Protein AF-A0A0Q8PWK7-F1 (afdb_monomer_lite)

Foldseek 3Di:
DPPPPVPQWEWEWEQDPPCWIFICTVPDPHGPDIGNDPVVSLVVQLVVPVVDPRHWYWYQDPVGTDTRPNPPVPPPPPVPDDDPPDDDD

Radius of gyration: 20.2 Å; chains: 1; bounding box: 76×31×42 Å

pLDDT: mean 73.37, std 14.53, range [38.91, 90.12]

Structure (mmCIF, N/CA/C/O backbone):
data_AF-A0A0Q8PWK7-F1
#
_entry.id   AF-A0A0Q8PWK7-F1
#
loop_
_atom_site.group_PDB
_atom_site.id
_atom_site.type_symbol
_atom_site.label_atom_id
_atom_site.label_alt_id
_atom_site.label_comp_id
_atom_site.label_asym_id
_atom_site.label_entity_id
_atom_site.label_seq_id
_atom_site.pdbx_PDB_ins_code
_atom_site.Cartn_x
_atom_site.Cartn_y
_atom_site.Cartn_z
_atom_site.occupancy
_atom_site.B_iso_or_equiv
_atom_site.auth_seq_id
_atom_site.auth_comp_id
_atom_site.auth_asym_id
_atom_site.auth_atom_id
_atom_site.pdbx_PDB_model_num
ATOM 1 N N . MET A 1 1 ? -23.320 5.059 25.701 1.00 38.91 1 MET A N 1
ATOM 2 C CA . MET A 1 1 ? -22.072 5.500 25.047 1.00 38.91 1 MET A CA 1
ATOM 3 C C . MET A 1 1 ? -21.644 4.343 24.170 1.00 38.91 1 MET A C 1
ATOM 5 O O . MET A 1 1 ? -21.354 3.277 24.692 1.00 38.91 1 MET A O 1
ATOM 9 N N . ARG A 1 2 ? -21.833 4.478 22.859 1.00 45.00 2 ARG A N 1
ATOM 10 C CA . ARG A 1 2 ? -21.537 3.423 21.884 1.00 45.00 2 ARG A CA 1
ATOM 11 C C . ARG A 1 2 ? -20.034 3.509 21.686 1.00 45.00 2 ARG A C 1
ATOM 13 O O . ARG A 1 2 ? -19.571 4.532 21.204 1.00 45.00 2 ARG A O 1
ATOM 20 N N . PHE A 1 3 ? -19.312 2.517 22.198 1.00 49.53 3 PHE A N 1
ATOM 21 C CA . PHE A 1 3 ? -17.899 2.339 21.909 1.00 49.53 3 PHE A CA 1
ATOM 22 C C . PHE A 1 3 ? -17.807 2.243 20.397 1.00 49.53 3 PHE A C 1
ATOM 24 O O . PHE A 1 3 ? -18.269 1.262 19.816 1.00 49.53 3 PHE A O 1
ATOM 31 N N . GLU A 1 4 ? -17.353 3.328 19.783 1.00 56.38 4 GLU A N 1
ATOM 32 C CA . GLU A 1 4 ? -16.996 3.379 18.380 1.00 56.38 4 GLU A CA 1
ATOM 33 C C . GLU A 1 4 ? -15.977 2.260 18.210 1.00 56.38 4 GLU A C 1
ATOM 35 O O . GLU A 1 4 ? -14.844 2.354 18.687 1.00 56.38 4 GLU A O 1
ATOM 40 N N . GLN A 1 5 ? -16.446 1.128 17.679 1.00 48.53 5 GLN A N 1
ATOM 41 C CA . GLN A 1 5 ? -15.574 0.081 17.195 1.00 48.53 5 GLN A CA 1
ATOM 42 C C . GLN A 1 5 ? -14.670 0.815 16.224 1.00 48.53 5 GLN A C 1
ATOM 44 O O . GLN A 1 5 ? -15.130 1.329 15.209 1.00 48.53 5 GLN A O 1
ATOM 49 N N . GLN A 1 6 ? -13.411 0.975 16.612 1.00 52.28 6 GLN A N 1
ATOM 50 C CA . GLN A 1 6 ? -12.351 1.357 15.705 1.00 52.28 6 GLN A CA 1
ATOM 51 C C . GLN A 1 6 ? -12.255 0.180 14.742 1.00 52.28 6 GLN A C 1
ATOM 53 O O . GLN A 1 6 ? -11.476 -0.747 14.964 1.00 52.28 6 GLN A O 1
ATOM 58 N N . GLU A 1 7 ? -13.170 0.136 13.771 1.00 56.03 7 GLU A N 1
ATOM 59 C CA . GLU A 1 7 ? -13.114 -0.781 12.652 1.00 56.03 7 GLU A CA 1
ATOM 60 C C . GLU A 1 7 ? -11.737 -0.542 12.062 1.00 56.03 7 GLU A C 1
ATOM 62 O O . GLU A 1 7 ? -11.413 0.537 11.568 1.00 56.03 7 GLU A O 1
ATOM 67 N N . THR A 1 8 ? -10.858 -1.503 12.319 1.00 67.38 8 THR A N 1
ATOM 68 C CA . THR A 1 8 ? -9.460 -1.444 11.936 1.00 67.38 8 THR A CA 1
ATOM 69 C C . THR A 1 8 ? -9.496 -1.418 10.425 1.00 67.38 8 THR A C 1
ATOM 71 O O . THR A 1 8 ? -9.813 -2.426 9.798 1.00 67.38 8 THR A O 1
ATOM 74 N N . LEU A 1 9 ? -9.293 -0.233 9.858 1.00 76.44 9 LEU A N 1
ATOM 75 C CA . LEU A 1 9 ? -9.423 0.014 8.434 1.00 76.44 9 LEU A CA 1
ATOM 76 C C . LEU A 1 9 ? -8.324 -0.788 7.736 1.00 76.44 9 LEU A C 1
ATOM 78 O O . LEU A 1 9 ? -7.149 -0.421 7.794 1.00 76.44 9 LEU A O 1
ATOM 82 N N . VAL A 1 10 ? -8.672 -1.952 7.183 1.00 82.69 10 VAL A N 1
ATOM 83 C CA . VAL A 1 10 ? -7.702 -2.811 6.499 1.00 82.69 10 VAL A CA 1
ATOM 84 C C . VAL A 1 10 ? -7.788 -2.529 5.011 1.00 82.69 10 VAL A C 1
ATOM 86 O O . VAL A 1 10 ? -8.805 -2.796 4.383 1.00 82.69 10 VAL A O 1
ATOM 89 N N . ILE A 1 11 ? -6.716 -1.981 4.464 1.00 87.75 11 ILE A N 1
ATOM 90 C CA . ILE A 1 11 ? -6.564 -1.683 3.046 1.00 87.75 11 ILE A CA 1
ATOM 91 C C . ILE A 1 11 ? -5.860 -2.879 2.405 1.00 87.75 11 ILE A C 1
ATOM 93 O O . ILE A 1 11 ? -4.816 -3.309 2.894 1.00 87.75 11 ILE A O 1
ATOM 97 N N . TYR A 1 12 ? -6.417 -3.403 1.322 1.00 88.00 12 TYR A N 1
ATOM 98 C CA . TYR A 1 12 ? -5.859 -4.480 0.517 1.00 88.00 12 TYR A CA 1
ATOM 99 C C . TYR A 1 12 ? -5.427 -3.936 -0.833 1.00 88.00 12 TYR A C 1
ATOM 101 O O . TYR A 1 12 ? -6.190 -3.240 -1.499 1.00 88.00 12 TYR A O 1
ATOM 109 N N . VAL A 1 13 ? -4.211 -4.274 -1.234 1.00 88.69 13 VAL A N 1
ATOM 110 C CA . VAL A 1 13 ? -3.691 -4.016 -2.573 1.00 88.69 13 VAL A CA 1
ATOM 111 C C . VAL A 1 13 ? -3.568 -5.361 -3.269 1.00 88.69 13 VAL A C 1
ATOM 113 O O . VAL A 1 13 ? -2.809 -6.204 -2.806 1.00 88.69 13 VAL A O 1
ATOM 116 N N . SER A 1 14 ? -4.308 -5.572 -4.351 1.00 87.50 14 SER A N 1
ATOM 117 C CA . SER A 1 14 ? -4.339 -6.850 -5.066 1.00 87.50 14 SER A CA 1
ATOM 118 C C . SER A 1 14 ? -4.085 -6.649 -6.558 1.00 87.50 14 SER A C 1
ATOM 120 O O . SER A 1 14 ? -4.521 -5.636 -7.116 1.00 87.50 14 SER A O 1
ATOM 122 N N . PRO A 1 15 ? -3.410 -7.588 -7.242 1.00 86.62 15 PRO A N 1
ATOM 123 C CA . PRO A 1 15 ? -3.365 -7.605 -8.694 1.00 86.62 15 PRO A CA 1
ATOM 124 C C . PRO A 1 15 ? -4.785 -7.779 -9.252 1.00 86.62 15 PRO A C 1
ATOM 126 O O . PRO A 1 15 ? -5.439 -8.808 -9.098 1.00 86.62 15 PRO A O 1
ATOM 129 N N . GLY A 1 16 ? -5.262 -6.724 -9.895 1.00 80.88 16 GLY A N 1
ATOM 130 C CA . GLY A 1 16 ? -6.552 -6.634 -10.551 1.00 80.88 16 GLY A CA 1
ATOM 131 C C . GLY A 1 16 ? -6.566 -7.215 -11.961 1.00 80.88 16 GLY A C 1
ATOM 132 O O . GLY A 1 16 ? -5.570 -7.698 -12.513 1.00 80.88 16 GLY A O 1
ATOM 133 N N . LEU A 1 17 ? -7.726 -7.110 -12.607 1.00 78.50 17 LEU A N 1
ATOM 134 C CA . LEU A 1 17 ? -7.891 -7.539 -13.995 1.00 78.50 17 LEU A CA 1
ATOM 135 C C . LEU A 1 17 ? -7.062 -6.661 -14.950 1.00 78.50 17 LEU A C 1
ATOM 137 O O . LEU A 1 17 ? -6.976 -5.442 -14.804 1.00 78.50 17 LEU A O 1
ATOM 141 N N . HIS A 1 18 ? -6.489 -7.293 -15.979 1.00 81.56 18 HIS A N 1
ATOM 142 C CA . HIS A 1 18 ? -5.694 -6.649 -17.039 1.00 81.56 18 HIS A CA 1
ATOM 143 C C . HIS A 1 18 ? -4.348 -6.057 -16.578 1.00 81.56 18 HIS A C 1
ATOM 145 O O . HIS A 1 18 ? -3.884 -5.070 -17.149 1.00 81.56 18 HIS A O 1
ATOM 151 N N . GLY A 1 19 ? -3.711 -6.653 -15.564 1.00 80.56 19 GLY A N 1
ATOM 152 C CA . GLY A 1 19 ? -2.407 -6.193 -15.065 1.00 80.56 19 GLY A CA 1
ATOM 153 C C . GLY A 1 19 ? -2.486 -4.871 -14.302 1.00 80.56 19 GLY A C 1
ATOM 154 O O . GLY A 1 19 ? -1.490 -4.162 -14.185 1.00 80.56 19 GLY A O 1
ATOM 155 N N . LYS A 1 20 ? -3.685 -4.527 -13.828 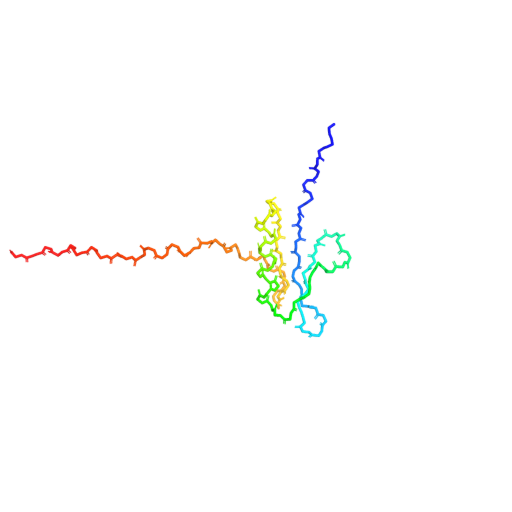1.00 88.50 20 LYS A N 1
ATOM 156 C CA . LYS A 1 20 ? -3.920 -3.400 -12.934 1.00 88.50 20 LYS A CA 1
ATOM 157 C C . LYS A 1 20 ? -3.743 -3.837 -11.487 1.00 88.50 20 LYS A C 1
ATOM 159 O O . LYS A 1 20 ? -3.608 -5.018 -11.197 1.00 88.50 20 LYS A O 1
ATOM 164 N N . TRP A 1 21 ? -3.746 -2.870 -10.593 1.00 89.81 21 TRP A N 1
ATOM 165 C CA . TRP A 1 21 ? -3.641 -3.036 -9.158 1.00 89.81 21 TRP A CA 1
ATOM 166 C C . TRP A 1 21 ? -4.829 -2.355 -8.511 1.00 89.81 21 TRP A C 1
ATOM 168 O O . TRP A 1 21 ? -4.995 -1.143 -8.631 1.00 89.81 21 TRP A O 1
ATOM 178 N N . ASP A 1 22 ? -5.660 -3.144 -7.856 1.00 90.12 22 ASP A N 1
ATOM 179 C CA . ASP A 1 22 ? -6.863 -2.678 -7.195 1.00 90.12 22 ASP A CA 1
ATOM 180 C C . ASP A 1 22 ? -6.569 -2.465 -5.711 1.00 90.12 22 ASP A C 1
ATOM 182 O O . ASP A 1 22 ? -6.001 -3.326 -5.039 1.00 90.12 22 ASP A O 1
ATOM 186 N N . VAL A 1 23 ? -6.940 -1.292 -5.205 1.00 89.38 23 VAL A N 1
ATOM 187 C CA . VAL A 1 23 ? -6.874 -0.948 -3.787 1.00 89.38 23 VAL A CA 1
ATOM 188 C C . VAL A 1 23 ? -8.289 -0.988 -3.240 1.00 89.38 23 VAL A C 1
ATOM 190 O O . VAL A 1 23 ? -9.125 -0.181 -3.638 1.00 89.38 23 VAL A O 1
ATOM 193 N N . ALA A 1 24 ? -8.569 -1.918 -2.337 1.00 87.88 24 ALA A N 1
ATOM 194 C CA . ALA A 1 24 ? -9.872 -2.097 -1.709 1.00 87.88 24 ALA A CA 1
ATOM 195 C C . ALA A 1 24 ? -9.757 -1.981 -0.190 1.00 87.88 24 ALA A C 1
ATOM 197 O O . ALA A 1 24 ? -8.693 -2.183 0.386 1.00 87.88 24 ALA A O 1
ATOM 198 N N . GLU A 1 25 ? -10.862 -1.674 0.476 1.00 86.75 25 GLU A N 1
ATOM 199 C CA . GLU A 1 25 ? -10.929 -1.654 1.934 1.00 86.75 25 GLU A CA 1
ATOM 200 C C . GLU A 1 25 ? -11.779 -2.816 2.441 1.00 86.75 25 GLU A C 1
ATOM 202 O O . GLU A 1 25 ? -12.780 -3.202 1.836 1.00 86.75 25 GLU A O 1
ATOM 207 N N . LYS A 1 26 ? -11.386 -3.389 3.577 1.00 79.12 26 LYS A N 1
ATOM 208 C CA . LYS A 1 26 ? -12.116 -4.466 4.232 1.00 79.12 26 LYS A CA 1
ATOM 209 C C . LYS A 1 26 ? -13.526 -4.018 4.588 1.00 79.12 26 LYS A C 1
ATOM 211 O O . LYS A 1 26 ? -13.711 -3.178 5.459 1.00 79.12 26 LYS A O 1
ATOM 216 N N . GLY A 1 27 ? -14.508 -4.659 3.964 1.00 72.56 27 GLY A N 1
ATOM 217 C CA . GLY A 1 27 ? -15.925 -4.332 4.135 1.00 72.56 27 GLY A CA 1
ATOM 218 C C . GLY A 1 27 ? -16.536 -3.611 2.935 1.00 72.56 27 GLY A C 1
ATOM 219 O O . GLY A 1 27 ? -17.755 -3.473 2.888 1.00 72.56 27 GLY A O 1
ATOM 220 N N . PHE A 1 28 ? -15.728 -3.226 1.943 1.00 73.31 28 PHE A N 1
ATOM 221 C CA . PHE A 1 28 ? -16.198 -2.692 0.670 1.00 73.31 28 PHE A CA 1
ATOM 222 C C . PHE A 1 28 ? -16.153 -3.766 -0.421 1.00 73.31 28 PHE A C 1
ATOM 224 O O . PHE A 1 28 ? -15.148 -4.447 -0.604 1.00 73.31 28 PHE A O 1
ATOM 231 N N . ASP A 1 29 ? -17.261 -3.906 -1.151 1.00 73.00 29 ASP A N 1
ATOM 232 C CA . ASP A 1 29 ? -17.403 -4.842 -2.280 1.00 73.00 29 ASP A CA 1
ATOM 233 C C . ASP A 1 29 ? -16.642 -4.367 -3.533 1.00 73.00 29 ASP A C 1
ATOM 235 O O . ASP A 1 29 ? -16.317 -5.154 -4.418 1.00 73.00 29 ASP A O 1
ATOM 239 N N . GLN A 1 30 ? -16.320 -3.071 -3.601 1.00 78.62 30 GLN A N 1
ATOM 240 C CA . GLN A 1 30 ? -15.712 -2.433 -4.764 1.00 78.62 30 GLN A CA 1
ATOM 241 C C . GLN A 1 30 ? -14.345 -1.827 -4.411 1.00 78.62 30 GLN A C 1
ATOM 243 O O . GLN A 1 30 ? -14.201 -1.259 -3.322 1.00 78.62 30 GLN A O 1
ATOM 248 N N . PRO A 1 31 ? -13.342 -1.906 -5.308 1.00 83.38 31 PRO A N 1
ATOM 249 C CA . PRO A 1 31 ? -12.070 -1.232 -5.092 1.00 83.38 31 PRO A CA 1
ATOM 250 C C . PRO A 1 31 ? -12.263 0.286 -5.015 1.00 83.38 31 PRO A C 1
ATOM 252 O O . PRO A 1 31 ? -12.976 0.880 -5.824 1.00 83.38 31 PRO A O 1
ATOM 255 N N . LEU A 1 32 ? -11.598 0.909 -4.042 1.00 86.44 32 LEU A N 1
ATOM 256 C CA . LEU A 1 32 ? -11.524 2.360 -3.870 1.00 86.44 32 LEU A CA 1
ATOM 257 C C . LEU A 1 32 ? -10.854 3.019 -5.077 1.00 86.44 32 LEU A C 1
ATOM 259 O O . LEU A 1 32 ? -11.279 4.080 -5.531 1.00 86.44 32 LEU A O 1
ATOM 263 N N . ALA A 1 33 ? -9.791 2.392 -5.579 1.00 88.12 33 ALA A N 1
ATOM 264 C CA . ALA A 1 33 ? -9.030 2.881 -6.714 1.00 88.12 33 ALA A CA 1
ATOM 265 C C . ALA A 1 33 ? -8.353 1.725 -7.454 1.00 88.12 33 ALA A C 1
ATOM 267 O O . ALA A 1 33 ? -7.929 0.749 -6.840 1.00 88.12 33 ALA A O 1
ATOM 268 N N . SER A 1 34 ? -8.211 1.877 -8.768 1.00 88.75 34 SER A N 1
ATOM 269 C CA . SER A 1 34 ? -7.490 0.944 -9.633 1.00 88.75 34 SER A CA 1
ATOM 270 C C . SER A 1 34 ? -6.335 1.676 -10.304 1.00 88.75 34 SER A C 1
ATOM 272 O O . SER A 1 34 ? -6.539 2.704 -10.953 1.00 88.75 34 SER A O 1
ATOM 274 N N . PHE A 1 35 ? -5.132 1.129 -10.198 1.00 89.25 35 PHE A N 1
ATOM 275 C CA . PHE A 1 35 ? -3.906 1.688 -10.754 1.00 89.25 35 PHE A CA 1
ATOM 276 C C . PHE A 1 35 ? -3.324 0.764 -11.818 1.00 89.25 35 PHE A C 1
ATOM 278 O O . PHE A 1 35 ? -3.536 -0.441 -11.804 1.00 89.25 35 PHE A O 1
ATOM 285 N N . ASN A 1 36 ? -2.572 1.316 -12.764 1.00 89.44 36 ASN A N 1
ATOM 286 C CA . ASN A 1 36 ? -1.871 0.511 -13.768 1.00 89.44 36 ASN A CA 1
ATOM 287 C C . ASN A 1 36 ? -0.516 -0.006 -13.258 1.00 89.44 36 ASN A C 1
ATOM 289 O O . ASN A 1 36 ? -0.002 -0.983 -13.793 1.00 89.44 36 ASN A O 1
ATOM 293 N N . GLY A 1 37 ? 0.059 0.655 -12.25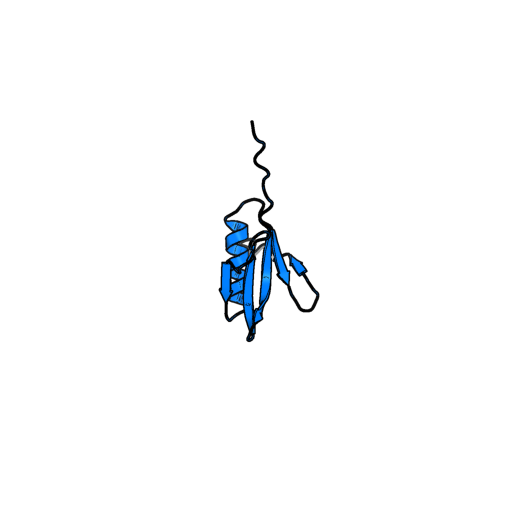3 1.00 85.38 37 GLY A N 1
ATOM 294 C CA . GLY A 1 37 ? 1.346 0.319 -11.661 1.00 85.38 37 GLY A CA 1
ATOM 295 C C . GLY A 1 37 ? 1.196 -0.173 -10.227 1.00 85.38 37 GLY A C 1
ATOM 296 O O . GLY A 1 37 ? 0.401 0.363 -9.452 1.00 85.38 37 GLY A O 1
ATOM 297 N N . LYS A 1 38 ? 2.010 -1.171 -9.871 1.00 85.19 38 LYS A N 1
ATOM 298 C CA . LYS A 1 38 ? 2.156 -1.652 -8.493 1.00 85.19 38 LYS A CA 1
ATOM 299 C C . LYS A 1 38 ? 2.576 -0.506 -7.570 1.00 85.19 38 LYS A C 1
ATOM 301 O O . LYS A 1 38 ? 1.976 -0.293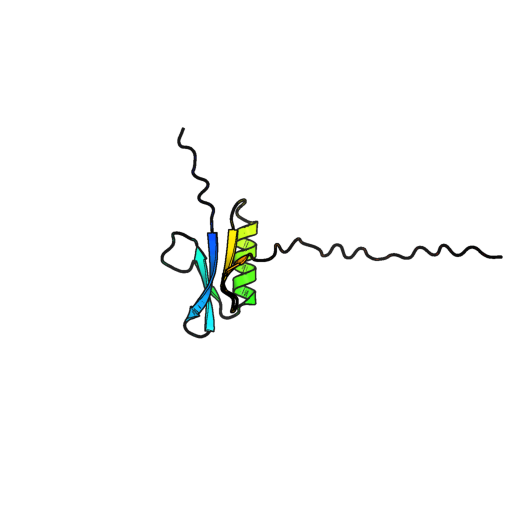 -6.527 1.00 85.19 38 LYS A O 1
ATOM 306 N N . GLU A 1 39 ? 3.573 0.268 -7.988 1.00 85.50 39 GLU A N 1
ATOM 307 C CA . GLU A 1 39 ? 4.137 1.381 -7.215 1.00 85.50 39 GLU A CA 1
ATOM 308 C C . GLU A 1 39 ? 3.089 2.447 -6.859 1.00 85.50 39 GLU A C 1
ATOM 310 O O . GLU A 1 39 ? 3.025 2.872 -5.705 1.00 85.50 39 GLU A O 1
ATOM 315 N N . ASP A 1 40 ? 2.215 2.816 -7.802 1.00 88.19 40 ASP A N 1
ATOM 316 C CA . ASP A 1 40 ? 1.132 3.777 -7.562 1.00 88.19 40 ASP A CA 1
ATOM 317 C C . ASP A 1 40 ? 0.103 3.253 -6.550 1.00 88.19 40 ASP A C 1
ATOM 319 O O . ASP A 1 40 ? -0.273 3.965 -5.616 1.00 88.19 40 ASP A O 1
ATOM 323 N N . ALA A 1 41 ? -0.316 1.989 -6.688 1.00 88.31 41 ALA A N 1
ATOM 324 C CA . ALA A 1 41 ? -1.250 1.363 -5.752 1.00 88.31 41 ALA A CA 1
ATOM 325 C C . ALA A 1 41 ? -0.672 1.276 -4.333 1.00 88.31 41 ALA A C 1
ATOM 327 O O . ALA A 1 41 ? -1.368 1.526 -3.347 1.00 88.31 41 ALA A O 1
ATOM 328 N N . TYR A 1 42 ? 0.622 0.973 -4.229 1.00 86.19 42 TYR A N 1
ATOM 329 C CA . TYR A 1 42 ? 1.343 0.901 -2.961 1.00 86.19 42 TYR A CA 1
ATOM 330 C C . TYR A 1 42 ? 1.444 2.267 -2.293 1.00 86.19 42 TYR A C 1
ATOM 332 O O . TYR A 1 42 ? 1.156 2.385 -1.102 1.00 86.19 42 TYR A O 1
ATOM 340 N N . ALA A 1 43 ? 1.830 3.298 -3.048 1.00 87.00 43 ALA A N 1
ATOM 341 C CA . ALA A 1 43 ? 1.916 4.663 -2.544 1.00 87.00 43 ALA A CA 1
ATOM 342 C C . ALA A 1 43 ? 0.550 5.155 -2.047 1.00 87.00 43 ALA A C 1
ATOM 344 O O . ALA A 1 43 ? 0.456 5.754 -0.975 1.00 87.00 43 ALA A O 1
ATOM 345 N N . TYR A 1 44 ? -0.518 4.835 -2.781 1.00 87.06 44 TYR A N 1
ATOM 346 C CA . TYR A 1 44 ? -1.881 5.176 -2.390 1.00 87.06 44 TYR A CA 1
ATOM 347 C C . TYR A 1 44 ? -2.304 4.478 -1.090 1.00 87.06 44 TYR A C 1
ATOM 349 O O . TYR A 1 44 ? -2.773 5.134 -0.158 1.00 87.06 44 TYR A O 1
ATOM 357 N N . ALA A 1 45 ? -2.071 3.167 -0.977 1.00 86.50 45 ALA A N 1
ATOM 358 C CA . ALA A 1 45 ? -2.380 2.406 0.232 1.00 86.50 45 ALA A CA 1
ATOM 359 C C . ALA A 1 45 ? -1.539 2.847 1.445 1.00 86.50 45 ALA A C 1
ATOM 361 O O . ALA A 1 45 ? -2.056 2.932 2.561 1.00 86.50 45 ALA A O 1
ATOM 362 N N . ALA A 1 46 ? -0.261 3.182 1.240 1.00 83.81 46 ALA A N 1
ATOM 363 C CA . ALA A 1 46 ? 0.608 3.728 2.280 1.00 83.81 46 ALA A CA 1
ATOM 364 C C . ALA A 1 46 ? 0.128 5.108 2.760 1.00 83.81 46 ALA A C 1
ATOM 366 O O . ALA A 1 46 ? 0.070 5.349 3.968 1.00 83.81 46 ALA A O 1
ATOM 367 N N . ALA A 1 47 ? -0.277 5.987 1.838 1.00 85.56 47 ALA A N 1
ATOM 368 C CA . ALA A 1 47 ? -0.830 7.299 2.162 1.00 85.56 47 ALA A CA 1
ATOM 369 C C . ALA A 1 47 ? -2.149 7.188 2.945 1.00 85.56 47 ALA A C 1
ATOM 371 O O . ALA A 1 47 ? -2.308 7.855 3.965 1.00 85.56 47 ALA A O 1
ATOM 372 N N . LEU A 1 48 ? -3.054 6.293 2.531 1.00 83.12 48 LEU A N 1
ATOM 373 C CA . LEU A 1 48 ? -4.294 5.971 3.254 1.00 83.12 48 LEU A CA 1
ATOM 374 C C . LEU A 1 48 ? -4.014 5.493 4.678 1.00 83.12 48 LEU A C 1
ATOM 376 O O . LEU A 1 48 ? -4.598 5.995 5.639 1.00 83.12 48 LEU A O 1
ATOM 380 N N . ARG A 1 49 ? -3.063 4.567 4.824 1.00 82.50 49 ARG A N 1
ATOM 381 C CA . ARG A 1 49 ? -2.640 4.069 6.133 1.00 82.50 49 ARG A CA 1
ATOM 382 C C . ARG A 1 49 ? -2.056 5.170 7.015 1.00 82.50 49 ARG A C 1
ATOM 384 O O . ARG A 1 49 ? -2.251 5.157 8.224 1.00 82.50 49 ARG A O 1
ATOM 391 N N . SER A 1 50 ? -1.309 6.099 6.423 1.00 80.44 50 SER A N 1
ATOM 392 C CA . SER A 1 50 ? -0.716 7.223 7.148 1.00 80.44 50 SER A CA 1
ATOM 393 C C . SER A 1 50 ? -1.749 8.283 7.535 1.00 80.44 50 SER A C 1
ATOM 395 O O . SER A 1 50 ? -1.583 8.939 8.561 1.00 80.44 50 SER A O 1
ATOM 397 N N . ALA A 1 51 ? -2.795 8.467 6.728 1.00 82.12 51 ALA A N 1
ATOM 398 C CA . ALA A 1 51 ? -3.876 9.409 7.000 1.00 82.12 51 ALA A CA 1
ATOM 399 C C . ALA A 1 51 ? -4.828 8.907 8.099 1.00 82.12 51 ALA A C 1
ATOM 401 O O . ALA A 1 51 ? -5.363 9.717 8.858 1.00 82.12 51 ALA A O 1
ATOM 402 N N . THR A 1 52 ? -5.006 7.587 8.213 1.00 78.38 52 THR A N 1
ATOM 403 C CA . THR A 1 52 ? -5.915 6.967 9.184 1.00 78.38 52 THR A CA 1
ATOM 404 C C . THR A 1 52 ? -5.134 6.239 10.288 1.00 78.38 52 THR A C 1
ATOM 406 O O . THR A 1 52 ? -4.650 5.124 10.075 1.00 78.38 52 THR A O 1
ATOM 409 N N . PRO A 1 53 ? -5.014 6.810 11.500 1.00 72.38 53 PRO A N 1
ATOM 410 C CA . PRO A 1 53 ? -4.319 6.155 12.605 1.00 72.38 53 PRO A CA 1
ATOM 411 C C . PRO A 1 53 ? -5.042 4.865 13.017 1.00 72.38 53 PRO A C 1
ATOM 413 O O . PRO A 1 53 ? -6.211 4.890 13.392 1.00 72.38 53 PRO A O 1
ATOM 416 N N . GLY A 1 54 ? -4.336 3.732 12.952 1.00 76.25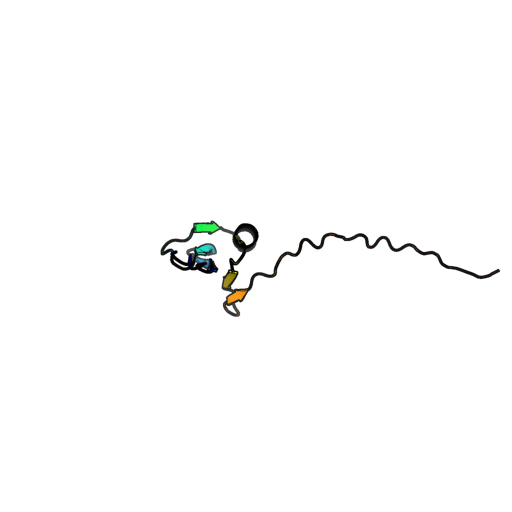 54 GLY A N 1
ATOM 417 C CA . GLY A 1 54 ? -4.896 2.400 13.219 1.00 76.25 54 GLY A CA 1
ATOM 418 C C . GLY A 1 54 ? -5.317 1.624 11.967 1.00 76.25 54 GLY A C 1
ATOM 419 O O . GLY A 1 54 ? -5.720 0.468 12.081 1.00 76.25 54 GLY A O 1
ATOM 420 N N . ALA A 1 55 ? -5.180 2.211 10.775 1.00 80.00 55 ALA A N 1
ATOM 421 C CA . ALA A 1 55 ? -5.337 1.481 9.527 1.00 80.00 55 ALA A CA 1
ATOM 422 C C . ALA A 1 55 ? -4.157 0.525 9.283 1.00 80.00 55 ALA A C 1
ATOM 424 O O . ALA A 1 55 ? -3.010 0.810 9.634 1.00 80.00 55 ALA A O 1
ATOM 425 N N . THR A 1 56 ? -4.430 -0.612 8.647 1.00 83.06 56 THR A N 1
ATOM 426 C CA . THR A 1 56 ? -3.420 -1.598 8.239 1.00 83.06 56 THR A CA 1
ATOM 427 C C . THR A 1 56 ? -3.473 -1.753 6.731 1.00 83.06 56 THR A C 1
ATOM 429 O O . THR A 1 56 ? -4.527 -2.061 6.197 1.00 83.06 56 THR A O 1
ATOM 432 N N . ALA A 1 57 ? -2.350 -1.564 6.041 1.00 83.62 57 ALA A N 1
ATOM 433 C CA . ALA A 1 57 ? -2.281 -1.804 4.604 1.00 83.62 57 ALA A CA 1
ATOM 434 C C . ALA A 1 57 ? -1.543 -3.118 4.334 1.00 83.62 57 ALA A C 1
ATOM 436 O O . ALA A 1 57 ? -0.392 -3.287 4.749 1.00 83.62 57 ALA A O 1
ATOM 437 N N . LEU A 1 58 ? -2.234 -4.037 3.670 1.00 85.56 58 LEU A N 1
ATOM 438 C CA . LEU A 1 58 ? -1.753 -5.338 3.236 1.00 85.56 58 LEU A CA 1
ATOM 439 C C . LEU A 1 58 ? -1.678 -5.341 1.721 1.00 85.56 58 LEU A C 1
ATOM 441 O O . LEU A 1 58 ? -2.569 -4.827 1.047 1.00 85.56 58 LEU A O 1
ATOM 445 N N . VAL A 1 59 ? -0.635 -5.955 1.192 1.00 84.88 59 VAL A N 1
ATOM 446 C CA . VAL A 1 59 ? -0.491 -6.139 -0.236 1.00 84.88 59 VAL A CA 1
ATOM 447 C C . VAL A 1 59 ? -0.343 -7.601 -0.594 1.00 84.88 59 VAL A C 1
ATOM 449 O O . VAL A 1 59 ? 0.424 -8.315 0.034 1.00 84.88 59 VAL A O 1
ATOM 452 N N . GLU A 1 60 ? -1.109 -8.039 -1.582 1.00 83.12 60 GLU A N 1
ATOM 453 C CA . GLU A 1 60 ? -0.989 -9.342 -2.209 1.00 83.12 60 GLU A CA 1
ATOM 454 C C . GLU A 1 60 ? 0.176 -9.325 -3.209 1.00 83.12 60 GLU A C 1
ATOM 456 O O . GLU A 1 60 ? 0.152 -8.629 -4.228 1.00 83.12 60 GLU A O 1
ATOM 461 N N . ASP A 1 61 ? 1.211 -10.085 -2.877 1.00 78.69 61 ASP A N 1
ATOM 462 C CA . ASP A 1 61 ? 2.381 -10.378 -3.696 1.00 78.69 61 ASP A CA 1
ATOM 463 C C . ASP A 1 61 ? 2.427 -11.872 -4.053 1.00 78.69 61 ASP A C 1
ATOM 465 O O . ASP A 1 61 ? 1.598 -12.658 -3.597 1.00 78.69 61 ASP A O 1
ATOM 469 N N . ASP A 1 62 ? 3.421 -12.281 -4.849 1.00 69.94 62 ASP A N 1
ATOM 470 C CA . ASP A 1 62 ? 3.649 -13.687 -5.235 1.00 69.94 62 ASP A CA 1
ATOM 471 C C . ASP A 1 62 ? 3.813 -14.621 -4.011 1.00 69.94 62 ASP A C 1
ATOM 473 O O . ASP A 1 62 ? 3.350 -15.759 -4.021 1.00 69.94 62 ASP A O 1
ATOM 477 N N . ASP A 1 63 ? 4.372 -14.099 -2.911 1.00 69.19 63 ASP A N 1
ATOM 478 C CA . ASP A 1 63 ? 4.513 -14.775 -1.610 1.00 69.19 63 ASP A CA 1
ATOM 479 C C . ASP A 1 63 ? 3.258 -14.680 -0.704 1.00 69.19 63 ASP A C 1
ATOM 481 O O . ASP A 1 63 ? 3.247 -15.197 0.417 1.00 69.19 63 ASP A O 1
ATOM 485 N N . GLY A 1 64 ? 2.184 -14.026 -1.158 1.00 73.56 64 GLY A N 1
ATOM 486 C CA . GLY A 1 64 ? 0.947 -13.798 -0.404 1.00 73.56 64 GLY A CA 1
ATOM 487 C C . GLY A 1 64 ? 0.827 -12.383 0.174 1.00 73.56 64 GLY A C 1
ATOM 488 O O . GLY A 1 64 ? 1.369 -11.424 -0.368 1.00 73.56 64 GLY A O 1
ATOM 489 N N . PHE A 1 65 ? 0.077 -12.224 1.271 1.00 75.88 65 PHE A N 1
ATOM 490 C CA . PHE A 1 65 ? -0.195 -10.905 1.854 1.00 75.88 65 PHE A CA 1
ATOM 491 C C . PHE A 1 65 ? 0.961 -10.401 2.724 1.00 75.88 65 PHE A C 1
ATOM 493 O O . PHE A 1 65 ? 1.137 -10.850 3.859 1.00 75.88 65 PHE A O 1
ATOM 500 N N . SER A 1 66 ? 1.695 -9.409 2.228 1.00 79.19 66 SER A N 1
ATOM 501 C CA . SER A 1 66 ? 2.751 -8.720 2.965 1.00 79.19 66 SER A CA 1
ATOM 502 C C . SER A 1 66 ? 2.246 -7.398 3.556 1.00 79.19 66 SER A C 1
ATOM 504 O O . SER A 1 66 ? 1.559 -6.632 2.877 1.00 79.19 66 SER A O 1
ATOM 506 N N . PRO A 1 67 ? 2.561 -7.070 4.821 1.00 76.00 67 PRO A N 1
ATOM 507 C CA . PRO A 1 67 ? 2.295 -5.738 5.344 1.00 76.00 67 PRO A CA 1
ATOM 508 C C . PRO A 1 67 ? 3.179 -4.719 4.623 1.00 76.00 67 PRO A C 1
ATOM 510 O O . PRO A 1 67 ? 4.395 -4.899 4.526 1.00 76.00 67 PRO A O 1
ATOM 513 N N . LEU A 1 68 ? 2.576 -3.629 4.144 1.00 72.25 68 LEU A N 1
ATOM 514 C CA . LEU A 1 68 ? 3.324 -2.552 3.497 1.00 72.25 68 LEU A CA 1
ATOM 515 C C . LEU A 1 68 ? 4.379 -2.011 4.473 1.00 72.25 68 LEU A C 1
ATOM 517 O O . LEU A 1 68 ? 4.011 -1.591 5.584 1.00 72.25 68 LEU A O 1
ATOM 521 N N . PRO A 1 69 ? 5.673 -1.976 4.096 1.00 64.31 69 PRO A N 1
ATOM 522 C CA . PRO A 1 69 ? 6.685 -1.385 4.950 1.00 64.31 69 PRO A CA 1
ATOM 523 C C . PRO A 1 69 ? 6.266 0.051 5.251 1.00 64.31 69 PRO A C 1
ATOM 525 O O . PRO A 1 69 ? 5.846 0.803 4.372 1.00 64.31 69 PRO A O 1
ATOM 528 N N . MET A 1 70 ? 6.306 0.424 6.528 1.00 55.81 70 MET A N 1
ATOM 529 C CA . MET A 1 70 ? 6.167 1.820 6.911 1.00 55.81 70 MET A CA 1
ATOM 530 C C . MET A 1 70 ? 7.304 2.556 6.225 1.00 55.81 70 MET A C 1
ATOM 532 O O . MET A 1 70 ? 8.460 2.348 6.584 1.00 55.81 70 MET A O 1
ATOM 536 N N . GLN A 1 71 ? 6.982 3.367 5.213 1.00 58.09 71 GLN A N 1
ATOM 537 C CA . GLN A 1 71 ? 7.882 4.412 4.755 1.00 58.09 71 GLN A CA 1
ATOM 538 C C . GLN A 1 71 ? 7.996 5.384 5.924 1.00 58.09 71 GLN A C 1
ATOM 540 O O . GLN A 1 71 ? 7.279 6.366 6.038 1.00 58.09 71 GLN A O 1
ATOM 545 N N . ILE A 1 72 ? 8.833 5.013 6.886 1.00 49.97 72 ILE A N 1
ATOM 546 C CA . ILE A 1 72 ? 9.400 5.940 7.837 1.00 49.97 72 ILE A CA 1
ATOM 547 C C . ILE A 1 72 ? 10.177 6.883 6.934 1.00 49.97 72 ILE A C 1
ATOM 549 O O . ILE A 1 72 ? 11.123 6.436 6.285 1.00 49.97 72 ILE A O 1
ATOM 553 N N . ASP A 1 73 ? 9.722 8.130 6.829 1.00 47.72 73 ASP A N 1
ATOM 554 C CA . ASP A 1 73 ? 10.446 9.249 6.234 1.00 47.72 73 ASP A CA 1
ATOM 555 C C . ASP A 1 73 ? 11.867 9.298 6.811 1.00 47.72 73 ASP A C 1
ATOM 557 O O . ASP A 1 73 ? 12.176 9.944 7.811 1.00 47.72 73 ASP A O 1
ATOM 561 N N . GLY A 1 74 ? 12.736 8.519 6.184 1.00 50.06 74 GLY A N 1
ATOM 562 C CA . GLY A 1 74 ? 14.107 8.258 6.565 1.00 50.06 74 GLY A CA 1
ATOM 563 C C . GLY A 1 74 ? 15.053 8.892 5.566 1.00 50.06 74 GLY A C 1
ATOM 564 O O . GLY A 1 74 ? 16.063 8.295 5.228 1.00 50.06 74 GLY A O 1
ATOM 565 N N . GLN A 1 75 ? 14.745 10.103 5.096 1.00 49.16 75 GLN A N 1
ATOM 566 C CA . GLN A 1 75 ? 15.729 10.955 4.429 1.00 49.16 75 GLN A CA 1
ATOM 567 C C . GLN A 1 75 ? 16.230 12.045 5.387 1.00 49.16 75 GLN A C 1
ATOM 569 O O . GLN A 1 75 ? 16.340 13.217 5.045 1.00 49.16 75 GLN A O 1
ATOM 574 N N . ARG A 1 76 ? 16.587 11.640 6.613 1.00 48.81 76 ARG A N 1
ATOM 575 C CA . ARG A 1 76 ? 17.660 12.287 7.381 1.00 48.81 76 ARG A CA 1
ATOM 576 C C . ARG A 1 76 ? 18.977 11.617 6.997 1.00 48.81 76 ARG A C 1
ATOM 578 O O . ARG A 1 76 ? 19.603 10.962 7.815 1.00 48.81 76 ARG A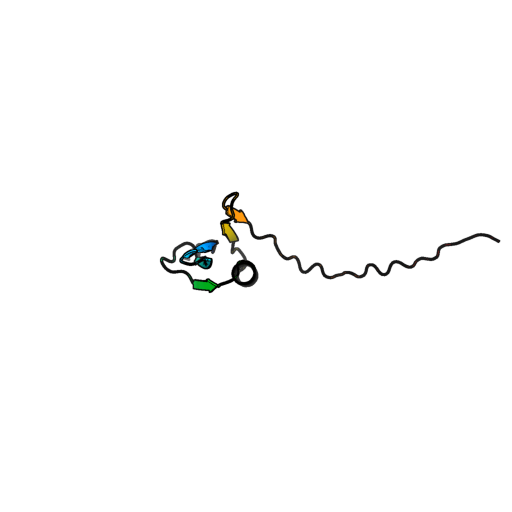 O 1
ATOM 585 N N . ASN A 1 77 ? 19.390 11.794 5.748 1.00 50.22 77 ASN A N 1
ATOM 586 C CA . ASN A 1 77 ? 20.782 11.579 5.376 1.00 50.22 77 ASN A CA 1
ATOM 587 C C . ASN A 1 77 ? 21.537 12.865 5.770 1.00 50.22 77 ASN A C 1
ATOM 589 O O . ASN A 1 77 ? 21.826 13.730 4.947 1.00 50.22 77 ASN A O 1
ATOM 593 N N . LEU A 1 78 ? 21.707 13.058 7.084 1.00 56.31 78 LEU A N 1
ATOM 594 C CA . LEU A 1 78 ? 22.645 14.020 7.677 1.00 56.31 78 LEU A CA 1
ATOM 595 C C . LEU A 1 78 ? 23.940 13.273 8.025 1.00 56.31 78 LEU A C 1
ATOM 597 O O . LEU A 1 78 ? 24.563 13.514 9.053 1.00 56.31 78 LEU A O 1
ATOM 601 N N . ASP A 1 79 ? 24.359 12.362 7.153 1.00 50.31 79 ASP A N 1
ATOM 602 C CA . ASP A 1 79 ? 25.621 11.643 7.252 1.00 50.31 79 ASP A CA 1
ATOM 603 C C . ASP A 1 79 ? 26.708 12.450 6.528 1.00 50.31 79 ASP A C 1
ATOM 605 O O . ASP A 1 79 ? 27.346 12.016 5.576 1.00 50.31 79 ASP A O 1
ATOM 609 N N . GLY A 1 80 ? 26.903 13.685 6.993 1.00 46.22 80 GLY A N 1
ATOM 610 C CA . GLY A 1 80 ? 28.058 14.524 6.682 1.00 46.22 80 GLY A CA 1
ATOM 611 C C . GLY A 1 80 ? 29.080 14.449 7.808 1.00 46.22 80 GLY A C 1
ATOM 612 O O . GLY A 1 80 ? 29.460 15.470 8.380 1.00 46.22 80 GLY A O 1
ATOM 613 N N . ALA A 1 81 ? 29.474 13.235 8.185 1.00 60.72 81 ALA A N 1
ATOM 614 C CA . ALA A 1 81 ? 30.570 13.003 9.108 1.00 60.72 81 ALA A CA 1
ATOM 615 C C . ALA A 1 81 ? 31.894 13.446 8.464 1.00 60.72 81 ALA A C 1
ATOM 617 O O . ALA A 1 81 ? 32.498 12.703 7.700 1.00 60.72 81 ALA A O 1
ATOM 618 N N . SER A 1 82 ? 32.375 14.631 8.836 1.00 51.91 82 SER A N 1
ATOM 619 C CA . SER A 1 82 ? 33.792 14.988 8.730 1.00 51.91 82 SER A CA 1
ATOM 620 C C . SER A 1 82 ? 34.268 15.502 10.081 1.00 51.91 82 SER A C 1
ATOM 622 O O . SER A 1 82 ? 34.350 16.701 10.330 1.00 51.91 82 SER A O 1
ATOM 624 N N . ARG A 1 83 ? 34.575 14.564 10.982 1.00 63.81 83 ARG A N 1
ATOM 625 C CA . ARG A 1 83 ? 35.550 14.797 12.049 1.00 63.81 83 ARG A CA 1
ATOM 626 C C . ARG A 1 83 ? 36.936 14.475 11.483 1.00 63.81 83 ARG A C 1
ATOM 628 O O . ARG A 1 83 ? 37.217 13.292 11.317 1.00 63.81 83 ARG A O 1
ATOM 635 N N . PRO A 1 84 ? 37.830 15.446 11.253 1.00 60.50 84 PRO A N 1
ATOM 636 C CA . PRO A 1 84 ? 39.252 15.165 11.278 1.00 60.50 84 PRO A CA 1
ATOM 637 C C . PRO A 1 84 ? 39.734 15.344 12.720 1.00 60.50 84 PRO A C 1
ATOM 639 O O . PRO A 1 84 ? 40.052 16.443 13.167 1.00 60.50 84 PRO A O 1
ATOM 642 N N . GLY A 1 85 ? 39.729 14.247 13.473 1.00 62.47 85 GLY A N 1
ATOM 643 C CA . GLY A 1 85 ? 40.703 14.081 14.539 1.00 62.47 85 GLY A CA 1
ATOM 644 C C . GLY A 1 85 ? 41.933 13.443 13.911 1.00 62.47 85 GLY A C 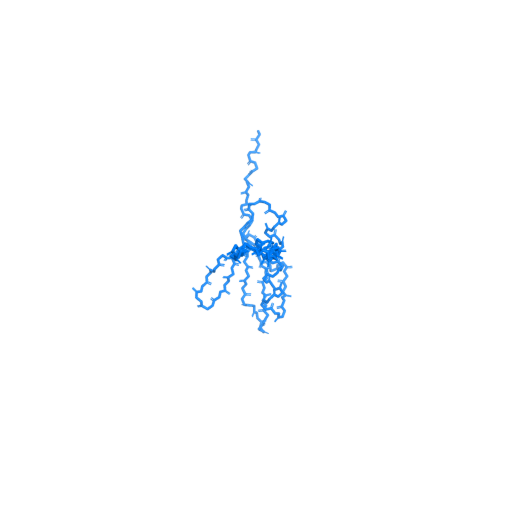1
ATOM 645 O O . GLY A 1 85 ? 41.923 12.237 13.703 1.00 62.47 85 GLY A O 1
ATOM 646 N N . ASP A 1 86 ? 42.949 14.239 13.594 1.00 58.28 86 ASP A N 1
ATOM 647 C CA . ASP A 1 86 ? 44.302 13.735 13.362 1.00 58.28 86 ASP A CA 1
ATOM 648 C C . ASP A 1 86 ? 45.255 14.535 14.254 1.00 58.28 86 ASP A C 1
ATOM 650 O O . ASP A 1 86 ? 45.534 15.713 14.038 1.00 58.28 86 ASP A O 1
ATOM 654 N N . SER A 1 87 ? 45.642 13.900 15.357 1.00 65.38 87 SER A N 1
ATOM 655 C CA . SER A 1 87 ? 46.837 14.249 16.115 1.00 65.38 87 SER A CA 1
ATOM 656 C C . SER A 1 87 ? 48.024 13.587 15.428 1.00 65.38 87 SER A C 1
ATOM 658 O O . SER A 1 87 ? 47.954 12.377 15.246 1.00 65.38 87 SER A O 1
ATOM 660 N N . THR A 1 88 ? 49.106 14.322 15.142 1.00 63.41 88 THR A N 1
ATOM 661 C CA . THR A 1 88 ? 50.522 13.900 15.292 1.00 63.41 88 THR A CA 1
ATOM 662 C C . THR A 1 88 ? 51.453 15.017 14.797 1.00 63.41 88 THR A C 1
ATOM 664 O O . THR A 1 88 ? 51.354 15.423 13.641 1.00 63.41 88 THR A O 1
ATOM 667 N N . GLY A 1 89 ? 52.385 15.471 15.649 1.00 50.41 89 GLY A N 1
ATOM 668 C CA . GLY A 1 89 ? 53.517 16.334 15.277 1.00 50.41 89 GLY A CA 1
ATOM 669 C C . GLY A 1 89 ? 53.902 17.347 16.338 1.00 50.41 89 GLY A C 1
ATOM 670 O O . GLY A 1 89 ? 53.521 18.521 16.158 1.00 50.41 89 GLY A O 1
#

Sequence (89 aa):
MRFEQQETLVIYVSPGLHGKWDVAEKGFDQPLASFNGKEDAYAYAAALRSATPGATALVEDDDGFSPLPMQIDGQRNLDGASRPGDSTG

Secondary structure (DSSP, 8-state):
---------EEEEEE-GGG-EEEEETT-SS-SEEESSHHHHHHHHHHHHHHSTT-EEEEEETTEEEEPP--------------------